Protein AF-A0A4D6MMF0-F1 (afdb_monomer_lite)

Organism: Vigna unguiculata (NCBI:txid3917)

Foldseek 3Di:
DPVVVLVVLVVVVVVVVVVVDPVPVVVVVNCVVNVVVVVVVVVVVVVVVVVVVVVVVVVVVVVVVVVVVVVVVVVVVVVVVVVVVVPDDDDDDDDDDD

Secondary structure (DSSP, 8-state):
--HHHHHHHHHHHHHHHHTT---HHHHHHHHHHHHHHHHHHHHHHHHHHHHHHHHHHHHHHHHHHHHHHHHHHHHHHHHHHHHHHTT-----------

Structure (mmCIF, N/CA/C/O backbone):
data_AF-A0A4D6MMF0-F1
#
_entry.id   AF-A0A4D6MMF0-F1
#
loop_
_atom_site.group_PDB
_atom_site.id
_atom_site.type_symbol
_atom_site.label_atom_id
_atom_site.label_alt_id
_atom_site.label_comp_id
_atom_site.label_asym_id
_atom_site.label_entity_id
_atom_site.label_seq_id
_atom_site.pdbx_PDB_ins_code
_atom_site.Cartn_x
_atom_site.Cartn_y
_atom_site.Cartn_z
_atom_site.occupancy
_atom_site.B_iso_or_equiv
_atom_site.auth_seq_id
_atom_site.auth_comp_id
_atom_site.auth_asym_id
_atom_site.auth_atom_id
_atom_site.pdbx_PDB_model_num
ATOM 1 N N . MET A 1 1 ? -1.439 -3.595 17.412 1.00 57.19 1 MET A N 1
ATOM 2 C CA . MET A 1 1 ? -2.696 -3.359 18.143 1.00 57.19 1 MET A CA 1
ATOM 3 C C . MET A 1 1 ? -3.443 -4.666 18.125 1.00 57.19 1 MET A C 1
ATOM 5 O O . MET A 1 1 ? -3.338 -5.365 17.125 1.00 57.19 1 MET A O 1
ATOM 9 N N . ASP A 1 2 ? -4.058 -5.021 19.241 1.00 77.25 2 ASP A N 1
ATOM 10 C CA . ASP A 1 2 ? -4.774 -6.282 19.383 1.00 77.25 2 ASP A CA 1
ATOM 11 C C . ASP A 1 2 ? -6.181 -6.098 18.804 1.00 77.25 2 ASP A C 1
ATOM 13 O O . ASP A 1 2 ? -6.984 -5.336 19.346 1.00 77.25 2 ASP A O 1
ATOM 17 N N . ASP A 1 3 ? -6.426 -6.683 17.630 1.00 73.25 3 ASP A N 1
ATOM 18 C CA . ASP A 1 3 ? -7.699 -6.536 16.914 1.00 73.25 3 ASP A CA 1
ATOM 19 C C . ASP A 1 3 ? -8.866 -7.084 17.748 1.00 73.25 3 ASP A C 1
ATOM 21 O O . ASP A 1 3 ? -9.946 -6.493 17.750 1.00 73.25 3 ASP A O 1
ATOM 25 N N . GLU A 1 4 ? -8.594 -8.133 18.527 1.00 80.56 4 GLU A N 1
ATOM 26 C CA . GLU A 1 4 ? -9.517 -8.787 19.454 1.00 80.56 4 GLU A CA 1
ATOM 27 C C . GLU A 1 4 ? -9.933 -7.855 20.604 1.00 80.56 4 GLU A C 1
ATOM 29 O O . GLU A 1 4 ? -11.120 -7.744 20.910 1.00 80.56 4 GLU A O 1
ATOM 34 N N . ALA A 1 5 ? -9.005 -7.072 21.167 1.00 80.31 5 ALA A N 1
ATOM 35 C CA . ALA A 1 5 ? -9.336 -6.042 22.153 1.00 80.31 5 ALA A CA 1
ATOM 36 C C . ALA A 1 5 ? -10.258 -4.935 21.602 1.00 80.31 5 ALA A C 1
ATOM 38 O O . ALA A 1 5 ? -11.113 -4.436 22.333 1.00 80.31 5 ALA A O 1
ATOM 39 N N . CYS A 1 6 ? -10.113 -4.544 20.328 1.00 80.31 6 CYS A N 1
ATOM 40 C CA . CYS A 1 6 ? -11.002 -3.549 19.711 1.00 80.31 6 CYS A CA 1
ATOM 41 C C . CYS A 1 6 ? -12.402 -4.116 19.441 1.00 80.31 6 CYS A C 1
ATOM 43 O O . CYS A 1 6 ? -13.388 -3.406 19.625 1.00 80.31 6 CYS A O 1
ATOM 45 N N . ASP A 1 7 ? -12.492 -5.384 19.036 1.00 84.00 7 ASP A N 1
ATOM 46 C CA . ASP A 1 7 ? -13.771 -6.053 18.785 1.00 84.00 7 ASP A CA 1
ATOM 47 C C . ASP A 1 7 ? -14.526 -6.293 20.105 1.00 84.00 7 ASP A C 1
ATOM 49 O O . ASP A 1 7 ? -15.727 -6.035 20.199 1.00 84.00 7 ASP A O 1
ATOM 53 N N . HIS A 1 8 ? -13.80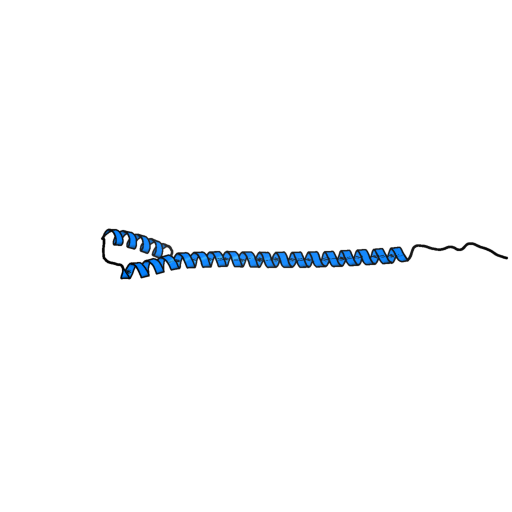9 -6.670 21.169 1.00 85.69 8 HIS A N 1
ATOM 54 C CA . HIS A 1 8 ? -14.364 -6.733 22.521 1.00 85.69 8 HIS A CA 1
ATOM 55 C C . HIS A 1 8 ? -14.835 -5.370 23.031 1.00 85.69 8 HIS A C 1
ATOM 57 O O . HIS A 1 8 ? -15.906 -5.287 23.631 1.00 85.69 8 HIS A O 1
ATOM 63 N N . LEU A 1 9 ? -14.072 -4.301 22.777 1.00 86.38 9 LEU A N 1
ATOM 64 C CA . LEU A 1 9 ? -14.464 -2.941 23.147 1.00 86.38 9 LEU A CA 1
ATOM 65 C C . LEU A 1 9 ? -15.748 -2.509 22.427 1.00 86.38 9 LEU A C 1
ATOM 67 O O . LEU A 1 9 ? -16.611 -1.894 23.047 1.00 86.38 9 LEU A O 1
ATOM 71 N N . GLN A 1 10 ? -15.890 -2.851 21.145 1.00 84.94 10 GLN A N 1
ATOM 72 C CA . GLN A 1 10 ? -17.090 -2.547 20.370 1.00 84.94 10 GLN A CA 1
ATOM 73 C C . GLN A 1 10 ? -18.315 -3.303 20.906 1.00 84.94 10 GLN A C 1
ATOM 75 O O . GLN A 1 10 ? -19.354 -2.689 21.130 1.00 84.94 10 GLN A O 1
ATOM 80 N N . SER A 1 11 ? -18.169 -4.597 21.203 1.00 87.19 11 SER A N 1
ATOM 81 C CA . SER A 1 11 ? -19.251 -5.410 21.775 1.00 87.19 11 SER A CA 1
ATOM 82 C C . SER A 1 11 ? -19.696 -4.893 23.151 1.00 87.19 11 SER A C 1
ATOM 84 O O . SER A 1 11 ? -20.890 -4.783 23.416 1.00 87.19 11 SER A O 1
ATOM 86 N N . LEU A 1 12 ? -18.742 -4.509 24.009 1.00 86.81 12 LEU A N 1
ATOM 87 C CA . LEU A 1 12 ? -19.024 -3.889 25.308 1.00 86.81 12 LEU A CA 1
ATOM 88 C C . LEU A 1 12 ? -19.738 -2.543 25.161 1.00 86.81 12 LEU A C 1
ATOM 90 O O . LEU A 1 12 ? -20.650 -2.247 25.927 1.00 86.81 12 LEU A O 1
ATOM 94 N N . TRP A 1 13 ? -19.329 -1.725 24.191 1.00 86.81 13 TRP A N 1
ATOM 95 C CA . TRP A 1 13 ? -19.959 -0.433 23.942 1.00 86.81 13 TRP A CA 1
ATOM 96 C C . TRP A 1 13 ? -21.411 -0.582 23.476 1.00 86.81 13 TRP A C 1
ATOM 98 O O . TRP A 1 13 ? -22.280 0.136 23.967 1.00 86.81 13 TRP A O 1
ATOM 108 N N . ASP A 1 14 ? -21.689 -1.551 22.602 1.00 85.00 14 ASP A N 1
ATOM 109 C CA . ASP A 1 14 ? -23.046 -1.855 22.137 1.00 85.00 14 ASP A CA 1
ATOM 110 C C . ASP A 1 14 ? -23.942 -2.344 23.284 1.00 85.00 14 ASP A C 1
ATOM 112 O O . ASP A 1 14 ? -25.075 -1.880 23.419 1.00 85.00 14 ASP A O 1
ATOM 116 N N . GLU A 1 15 ? -23.430 -3.215 24.159 1.00 87.12 15 GLU A N 1
ATOM 117 C CA . GLU A 1 15 ? -24.148 -3.659 25.359 1.00 87.12 15 GLU A CA 1
ATOM 118 C C . GLU A 1 15 ? -24.455 -2.495 26.301 1.00 87.12 15 GLU A C 1
ATOM 120 O O . GLU A 1 15 ? -25.585 -2.337 26.757 1.00 87.12 15 GLU A O 1
ATOM 125 N N . VAL A 1 16 ? -23.465 -1.643 26.564 1.00 85.31 16 VAL A N 1
ATOM 126 C CA . VAL A 1 16 ? -23.603 -0.481 27.445 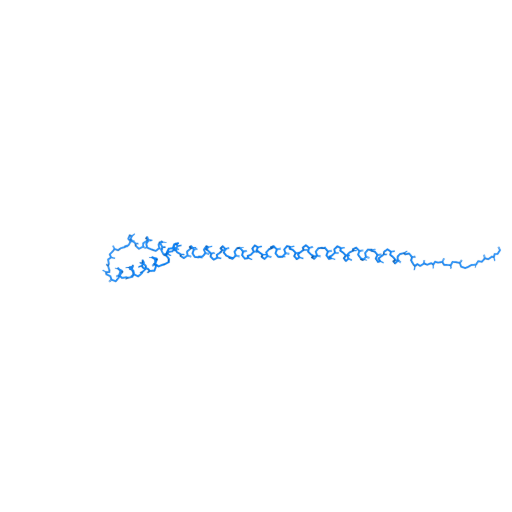1.00 85.31 16 VAL A CA 1
ATOM 127 C C . VAL A 1 16 ? -24.605 0.539 26.888 1.00 85.31 16 VAL A C 1
ATOM 129 O O . VAL A 1 16 ? -25.357 1.138 27.660 1.00 85.31 16 VAL A O 1
ATOM 132 N N . LYS A 1 17 ? -24.689 0.687 25.561 1.00 79.81 17 LYS A N 1
ATOM 133 C CA . LYS A 1 17 ? -25.644 1.581 24.889 1.00 79.81 17 LYS A CA 1
ATOM 134 C C . LYS A 1 17 ? -27.100 1.127 25.050 1.00 79.81 17 LYS A C 1
ATOM 136 O O . LYS A 1 17 ? -27.992 1.970 25.096 1.00 79.81 17 LYS A O 1
ATOM 141 N N . ILE A 1 18 ? -27.350 -0.179 25.201 1.00 82.94 18 ILE A N 1
ATOM 142 C CA . ILE A 1 18 ? -28.693 -0.737 25.464 1.00 82.94 18 ILE A CA 1
ATOM 143 C C . ILE A 1 18 ? -29.233 -0.282 26.825 1.00 82.94 18 ILE A C 1
ATOM 145 O O . ILE A 1 18 ? -30.442 -0.149 26.997 1.00 82.94 18 ILE A O 1
ATOM 149 N N . PHE A 1 19 ? -28.351 -0.027 27.791 1.00 80.31 19 PHE A N 1
ATOM 150 C CA . PHE A 1 19 ? -28.749 0.386 29.134 1.00 80.31 19 PHE A CA 1
ATOM 151 C C . PHE A 1 19 ? -29.082 1.886 29.252 1.00 80.31 19 PHE A C 1
ATOM 153 O O . PHE A 1 19 ? -29.368 2.337 30.358 1.00 80.31 19 PHE A O 1
ATOM 160 N N . GLU A 1 20 ? -29.067 2.644 28.143 1.00 76.12 20 GLU A N 1
ATOM 161 C CA . GLU A 1 20 ? -29.404 4.081 28.075 1.00 76.12 20 GLU A CA 1
ATOM 162 C C . GLU A 1 20 ? -28.680 4.944 29.128 1.00 76.12 20 GLU A C 1
ATOM 164 O O . GLU A 1 20 ? -29.206 5.944 29.620 1.00 76.12 20 GLU A O 1
ATOM 169 N N . PHE A 1 21 ? -27.450 4.572 29.491 1.00 77.88 21 PHE A N 1
ATOM 170 C CA . PHE A 1 21 ? -26.627 5.426 30.338 1.00 77.88 21 PHE A CA 1
ATOM 171 C C . PHE A 1 21 ? -26.187 6.669 29.567 1.00 77.88 21 PHE A C 1
ATOM 173 O O . PHE A 1 21 ? -25.778 6.585 28.409 1.00 77.88 21 PHE A O 1
ATOM 180 N N . ASP A 1 22 ? -26.208 7.812 30.249 1.00 75.88 22 ASP A N 1
ATOM 181 C CA . ASP A 1 22 ? -25.674 9.064 29.724 1.00 75.88 22 ASP A CA 1
ATOM 182 C C . ASP A 1 22 ? -24.134 9.001 29.719 1.00 75.88 22 ASP A C 1
ATOM 184 O O . ASP A 1 22 ? -23.460 9.236 30.729 1.00 75.88 22 ASP A O 1
ATOM 188 N N . LEU A 1 23 ? -23.582 8.544 28.594 1.00 80.12 23 LEU A N 1
ATOM 189 C CA . LEU A 1 23 ? -22.161 8.238 28.394 1.00 80.12 23 LEU A CA 1
ATOM 190 C C . LEU A 1 23 ? -21.542 9.061 27.263 1.00 80.12 23 LEU A C 1
ATOM 192 O O . LEU A 1 23 ? -20.542 8.650 26.670 1.00 80.12 23 LEU A O 1
ATOM 196 N N . ASP A 1 24 ? -22.077 10.254 27.013 1.00 80.12 24 ASP A N 1
ATOM 197 C CA . ASP A 1 24 ? -21.591 11.187 25.990 1.00 80.12 24 ASP A CA 1
ATOM 198 C C . ASP A 1 24 ? -20.080 11.475 26.111 1.00 80.12 24 ASP A C 1
ATOM 200 O O . ASP A 1 24 ? -19.374 11.652 25.115 1.00 80.12 24 ASP A O 1
ATOM 204 N N . TRP A 1 25 ? -19.549 11.472 27.341 1.00 81.00 25 TRP A N 1
ATOM 205 C CA . TRP A 1 25 ? -18.121 11.676 27.611 1.00 81.00 25 TRP A CA 1
ATOM 206 C C . TRP A 1 25 ? -17.245 10.488 27.189 1.00 81.00 25 TRP A C 1
ATOM 208 O O . TRP A 1 25 ? -16.095 10.690 26.814 1.00 81.00 25 TRP A O 1
ATOM 218 N N . LEU A 1 26 ? -17.778 9.264 27.231 1.00 83.00 26 LEU A N 1
ATOM 219 C CA . LEU A 1 26 ? -17.058 8.033 26.901 1.00 83.00 26 LEU A CA 1
ATOM 220 C C . LEU A 1 26 ? -17.216 7.665 25.417 1.00 83.00 26 LEU A C 1
ATOM 222 O O . LEU A 1 26 ? -16.318 7.058 24.834 1.00 83.00 26 LEU A O 1
ATOM 226 N N . GLU A 1 27 ? -18.311 8.090 24.777 1.00 79.69 27 GLU A N 1
ATOM 227 C CA . GLU A 1 27 ? -18.564 7.849 23.350 1.00 79.69 27 GLU A CA 1
ATOM 228 C C . GLU A 1 27 ? -17.458 8.431 22.463 1.00 79.69 27 GLU A C 1
ATOM 230 O O . GLU A 1 27 ? -16.991 7.769 21.532 1.00 79.69 27 GLU A O 1
ATOM 235 N N . CYS A 1 28 ? -16.988 9.641 22.784 1.00 77.00 28 CYS A N 1
ATOM 236 C CA . CYS A 1 28 ? -15.894 10.293 22.063 1.00 77.00 28 CYS A CA 1
ATOM 237 C C . CYS A 1 28 ? -14.602 9.461 22.089 1.00 77.00 28 CYS A C 1
ATOM 239 O O . CYS A 1 28 ? -13.952 9.286 21.053 1.00 77.00 28 CYS A O 1
ATOM 241 N N . ASP A 1 29 ? -14.241 8.926 23.256 1.00 81.00 29 ASP A N 1
ATOM 242 C CA . ASP A 1 29 ? -13.008 8.159 23.440 1.00 81.00 29 ASP A CA 1
ATOM 243 C C . ASP A 1 29 ? -13.093 6.776 22.780 1.00 81.00 29 ASP A C 1
ATOM 245 O O . ASP A 1 29 ? -12.135 6.331 22.140 1.00 81.00 29 ASP A O 1
ATOM 249 N N . VAL A 1 30 ? -14.254 6.115 22.855 1.00 81.44 30 VAL A N 1
ATOM 250 C CA . VAL A 1 30 ? -14.493 4.820 22.196 1.00 81.44 30 VAL A CA 1
ATOM 251 C C . VAL A 1 30 ? -14.466 4.969 20.674 1.00 81.44 30 VAL A C 1
ATOM 253 O O . VAL A 1 30 ? -13.795 4.195 19.987 1.00 81.44 30 VAL A O 1
ATOM 256 N N . ALA A 1 31 ? -15.112 6.004 20.131 1.00 74.81 31 ALA A N 1
ATOM 257 C CA . ALA A 1 31 ? -15.075 6.298 18.701 1.00 74.81 31 ALA A CA 1
ATOM 258 C C . ALA A 1 31 ? -13.651 6.613 18.216 1.00 74.81 31 ALA A C 1
ATOM 260 O O . ALA A 1 31 ? -13.251 6.184 17.131 1.00 74.81 31 ALA A O 1
ATOM 261 N N . PHE A 1 32 ? -12.859 7.324 19.023 1.00 79.88 32 PHE A N 1
ATOM 262 C CA . PHE A 1 32 ? -11.457 7.581 18.713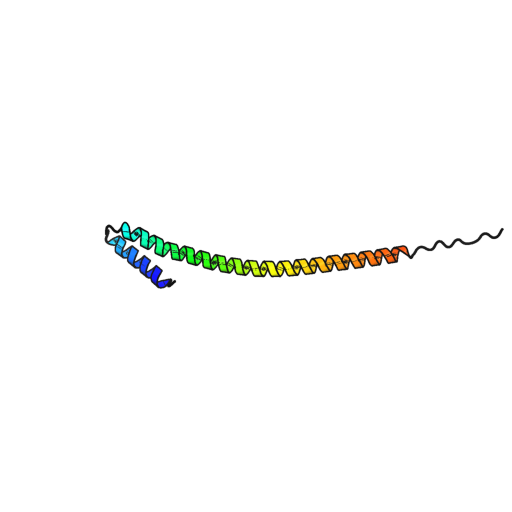 1.00 79.88 32 PHE A CA 1
ATOM 263 C C . PHE A 1 32 ? -10.635 6.287 18.705 1.00 79.88 32 PHE A C 1
ATOM 265 O O . PHE A 1 32 ? -9.929 6.031 17.729 1.00 79.88 32 PHE A O 1
ATOM 272 N N . ALA A 1 33 ? -10.752 5.447 19.736 1.00 79.38 33 ALA A N 1
ATOM 273 C CA . ALA A 1 33 ? -10.028 4.179 19.827 1.00 79.38 33 ALA A CA 1
ATOM 274 C C . ALA A 1 33 ? -10.342 3.248 18.641 1.00 79.38 33 ALA A C 1
ATOM 276 O O . ALA A 1 33 ? -9.427 2.723 17.999 1.00 79.38 33 ALA A O 1
ATOM 277 N N . LEU A 1 34 ? -11.623 3.120 18.281 1.00 76.25 34 LEU A N 1
ATOM 278 C CA . LEU A 1 34 ? -12.067 2.338 17.123 1.00 76.25 34 LEU A CA 1
ATOM 279 C C . LEU A 1 34 ? -11.614 2.966 15.793 1.00 76.25 34 LEU A C 1
ATOM 281 O O . LEU A 1 34 ? -11.139 2.269 14.896 1.00 76.25 34 LEU A O 1
ATOM 285 N N . GLY A 1 35 ? -11.678 4.293 15.662 1.00 74.75 35 GLY A N 1
ATOM 286 C CA . GLY A 1 35 ? -11.213 5.003 14.468 1.00 74.75 35 GLY A CA 1
ATOM 287 C C . GLY A 1 35 ? -9.695 4.924 14.260 1.00 74.75 35 GLY A C 1
ATOM 288 O O . GLY A 1 35 ? -9.210 4.925 13.124 1.00 74.75 35 GLY A O 1
ATOM 289 N N . VAL A 1 36 ? -8.917 4.820 15.341 1.00 75.00 36 VAL A N 1
ATOM 290 C CA . VAL A 1 36 ? -7.464 4.614 15.279 1.00 75.00 36 VAL A CA 1
ATOM 291 C C . VAL A 1 36 ? -7.125 3.235 14.695 1.00 75.00 36 VAL A C 1
ATOM 293 O O . VAL A 1 36 ? -6.187 3.163 13.896 1.00 75.00 36 VAL A O 1
ATOM 296 N N . LYS A 1 37 ? -7.909 2.178 14.972 1.00 70.69 37 LYS A N 1
ATOM 297 C CA . LYS A 1 37 ? -7.775 0.857 14.313 1.00 70.69 37 LYS A CA 1
ATOM 298 C C . LYS A 1 37 ? -7.919 0.978 12.796 1.00 70.69 37 LYS A C 1
ATOM 300 O O . LYS A 1 37 ? -7.053 0.520 12.050 1.00 70.69 37 LYS A O 1
ATOM 305 N N . GLU A 1 38 ? -8.973 1.647 12.328 1.00 75.44 38 GLU A N 1
ATOM 306 C CA . GLU A 1 38 ? -9.237 1.798 10.893 1.00 75.44 38 GLU A CA 1
ATOM 307 C C . GLU A 1 38 ? -8.106 2.566 10.188 1.00 75.44 38 GLU A C 1
ATOM 309 O O . GLU A 1 38 ? -7.628 2.169 9.121 1.00 75.44 38 GLU A O 1
ATOM 314 N N . LYS A 1 39 ? -7.623 3.651 10.805 1.00 76.56 39 LYS A N 1
ATOM 315 C CA . LYS A 1 39 ? -6.487 4.421 10.282 1.00 76.56 39 LYS A CA 1
ATOM 316 C C . LYS A 1 39 ? -5.196 3.603 10.282 1.00 76.56 39 LYS A C 1
ATOM 318 O O . LYS A 1 39 ? -4.468 3.646 9.294 1.00 76.56 39 LYS A O 1
ATOM 323 N N . ALA A 1 40 ? -4.922 2.832 11.332 1.00 74.50 40 ALA A N 1
ATOM 324 C CA . ALA A 1 40 ? -3.738 1.979 11.407 1.00 74.50 40 ALA A CA 1
ATOM 325 C C . ALA A 1 40 ? -3.744 0.888 10.321 1.00 74.50 40 ALA A C 1
ATOM 327 O O . ALA A 1 40 ? -2.727 0.675 9.658 1.00 74.50 40 ALA A O 1
ATOM 328 N N . ALA A 1 41 ? -4.895 0.256 10.072 1.00 77.56 41 ALA A N 1
ATOM 329 C CA . ALA A 1 41 ? -5.058 -0.721 8.997 1.00 77.56 41 ALA A CA 1
ATOM 330 C C . ALA A 1 41 ? -4.843 -0.091 7.608 1.00 77.56 41 ALA A C 1
ATOM 332 O O . ALA A 1 41 ? -4.110 -0.639 6.783 1.00 77.56 41 ALA A O 1
ATOM 333 N N . LYS A 1 42 ? -5.411 1.100 7.366 1.00 80.19 42 LYS A N 1
ATOM 334 C CA . LYS A 1 42 ? -5.192 1.863 6.124 1.00 80.19 42 LYS A CA 1
ATOM 335 C C . LYS A 1 42 ? -3.722 2.228 5.921 1.00 80.19 42 LYS A C 1
ATOM 337 O O . LYS A 1 42 ? -3.221 2.092 4.811 1.00 80.19 42 LYS A O 1
ATOM 342 N N . VAL A 1 43 ? -3.022 2.647 6.977 1.00 83.56 43 VAL A N 1
ATOM 343 C CA . VAL A 1 43 ? -1.585 2.966 6.923 1.00 83.56 43 VAL A CA 1
ATOM 344 C C . VAL A 1 43 ? -0.753 1.724 6.612 1.00 83.56 43 VAL A C 1
ATOM 346 O O . VAL A 1 43 ? 0.163 1.802 5.797 1.00 83.56 43 VAL A O 1
ATOM 349 N N . LYS A 1 44 ? -1.079 0.568 7.205 1.00 84.56 44 LYS A N 1
ATOM 350 C CA . LYS A 1 44 ? -0.387 -0.693 6.906 1.00 84.56 44 LYS A CA 1
ATOM 351 C C . LYS A 1 44 ? -0.552 -1.087 5.437 1.00 84.56 44 LYS A C 1
ATOM 353 O O . LYS A 1 44 ? 0.445 -1.359 4.777 1.00 84.56 44 LYS A O 1
ATOM 358 N N . LYS A 1 45 ? -1.779 -1.029 4.911 1.00 89.31 45 LYS A N 1
ATOM 359 C CA . LYS A 1 45 ? -2.049 -1.304 3.495 1.00 89.31 45 LYS A CA 1
ATOM 360 C C . LYS A 1 45 ? -1.327 -0.319 2.572 1.00 89.31 45 LYS A C 1
ATOM 362 O O . LYS A 1 45 ? -0.686 -0.732 1.618 1.00 89.31 45 LYS A O 1
ATOM 367 N N . ALA A 1 46 ? -1.375 0.975 2.889 1.00 89.31 46 ALA A N 1
ATOM 368 C CA . ALA A 1 46 ? -0.671 1.992 2.114 1.00 89.31 46 ALA A CA 1
ATOM 369 C C . ALA A 1 46 ? 0.847 1.757 2.101 1.00 89.31 46 ALA A C 1
ATOM 371 O O . ALA A 1 46 ? 1.492 2.002 1.088 1.00 89.31 46 ALA A O 1
ATOM 372 N N . LYS A 1 47 ? 1.420 1.255 3.201 1.00 91.94 47 LYS A N 1
ATOM 373 C CA . LYS A 1 47 ? 2.832 0.870 3.253 1.00 91.94 47 LYS A CA 1
ATOM 374 C C . LYS A 1 47 ? 3.135 -0.308 2.322 1.00 91.94 47 LYS A C 1
ATOM 376 O O . LYS A 1 47 ? 4.074 -0.218 1.545 1.00 91.94 47 LYS A O 1
ATOM 381 N N . GLU A 1 48 ? 2.317 -1.358 2.350 1.00 93.75 48 GLU A N 1
ATOM 382 C CA . GLU A 1 48 ? 2.449 -2.507 1.438 1.00 93.75 48 GLU A CA 1
ATOM 383 C C . GLU A 1 48 ? 2.323 -2.081 -0.039 1.00 93.75 48 GLU A C 1
ATOM 385 O O . GLU A 1 48 ? 3.090 -2.535 -0.890 1.00 93.75 48 GLU A O 1
ATOM 390 N N . ASP A 1 49 ? 1.405 -1.157 -0.342 1.00 94.62 49 ASP A N 1
ATOM 391 C CA . ASP A 1 49 ? 1.238 -0.590 -1.683 1.00 94.62 49 ASP A CA 1
ATOM 392 C C . ASP A 1 49 ? 2.476 0.220 -2.119 1.00 94.62 49 ASP A C 1
ATOM 394 O O . ASP A 1 49 ? 2.915 0.101 -3.266 1.00 94.62 49 ASP A O 1
ATOM 398 N N . VAL A 1 50 ? 3.062 1.020 -1.219 1.00 95.19 50 VAL A N 1
ATOM 399 C CA . VAL A 1 50 ? 4.298 1.783 -1.477 1.00 95.19 50 VAL A CA 1
ATOM 400 C C . VAL A 1 50 ? 5.479 0.850 -1.736 1.00 95.19 50 VAL A C 1
ATOM 402 O O . VAL A 1 50 ? 6.163 1.031 -2.743 1.00 95.19 50 VAL A O 1
ATOM 405 N N . ASP A 1 51 ? 5.670 -0.177 -0.906 1.00 95.56 51 ASP A N 1
ATOM 406 C CA . ASP A 1 51 ? 6.737 -1.171 -1.085 1.00 95.56 51 ASP A CA 1
ATOM 407 C C . ASP A 1 51 ? 6.591 -1.879 -2.453 1.00 95.56 51 ASP A C 1
ATOM 409 O O . ASP A 1 51 ? 7.557 -2.068 -3.198 1.00 95.56 51 ASP A O 1
ATOM 413 N N . GLY A 1 52 ? 5.355 -2.210 -2.847 1.00 95.81 52 GLY A N 1
ATOM 414 C CA . GLY A 1 52 ? 5.058 -2.793 -4.157 1.00 95.81 52 GLY A CA 1
ATOM 415 C C . GLY A 1 52 ? 5.313 -1.844 -5.336 1.00 95.81 52 GLY A C 1
ATOM 416 O O . GLY A 1 52 ? 5.723 -2.287 -6.415 1.00 95.81 52 GLY A O 1
ATOM 417 N N . LEU A 1 53 ? 5.077 -0.542 -5.162 1.00 95.25 53 LEU A N 1
ATOM 418 C CA . LEU A 1 53 ? 5.392 0.473 -6.170 1.00 95.25 53 LEU A CA 1
ATOM 419 C C . LEU A 1 53 ? 6.900 0.686 -6.316 1.00 95.25 53 LEU A C 1
ATOM 421 O O . LEU A 1 53 ? 7.371 0.845 -7.441 1.00 95.25 53 LEU A O 1
ATOM 425 N N . GLU A 1 54 ? 7.657 0.640 -5.223 1.00 94.56 54 GLU A N 1
ATOM 426 C CA . GLU A 1 54 ? 9.113 0.796 -5.248 1.00 94.56 54 GLU A CA 1
ATOM 427 C C . GLU A 1 54 ? 9.782 -0.319 -6.066 1.00 94.56 54 GLU A C 1
ATOM 429 O O . GLU A 1 54 ? 10.584 -0.039 -6.959 1.00 94.56 54 GLU A O 1
ATOM 434 N N . ILE A 1 55 ? 9.346 -1.572 -5.892 1.00 96.44 55 ILE A N 1
ATOM 435 C CA . ILE A 1 55 ? 9.815 -2.705 -6.710 1.00 96.44 55 ILE A CA 1
ATOM 436 C C . ILE A 1 55 ? 9.510 -2.485 -8.199 1.00 96.44 55 ILE 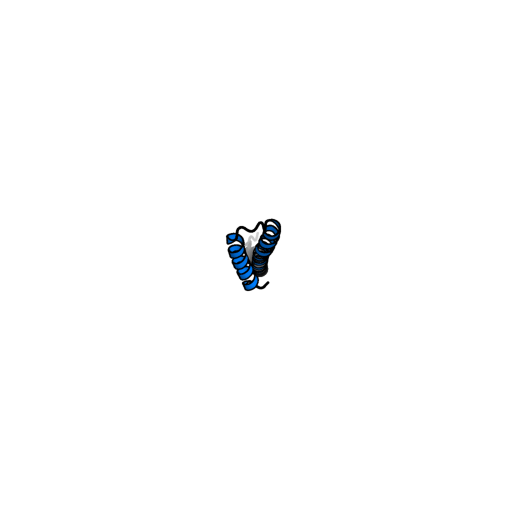A C 1
ATOM 438 O O . ILE A 1 55 ? 10.363 -2.721 -9.057 1.00 96.44 55 ILE A O 1
ATOM 442 N N . LYS A 1 56 ? 8.300 -2.015 -8.532 1.00 95.31 56 LYS A N 1
ATOM 443 C CA . LYS A 1 56 ? 7.920 -1.734 -9.928 1.00 95.31 56 LYS A CA 1
ATOM 444 C C . LYS A 1 56 ? 8.771 -0.625 -10.539 1.00 95.31 56 LYS A C 1
ATOM 446 O O . LYS A 1 56 ? 9.125 -0.723 -11.711 1.00 95.31 56 LYS A O 1
ATOM 451 N N . ILE A 1 57 ? 9.101 0.410 -9.766 1.00 96.44 57 ILE A N 1
ATOM 452 C CA . ILE A 1 57 ? 9.986 1.491 -10.212 1.00 96.44 57 ILE A CA 1
ATOM 453 C C . ILE A 1 57 ? 11.371 0.938 -10.545 1.00 96.44 57 ILE A C 1
ATOM 455 O O . ILE A 1 57 ? 11.911 1.276 -11.596 1.00 96.44 57 ILE A O 1
ATOM 459 N N . GLU A 1 58 ? 11.931 0.071 -9.702 1.00 95.81 58 GLU A N 1
ATOM 460 C CA . GLU A 1 58 ? 13.238 -0.534 -9.971 1.00 95.81 58 GLU A CA 1
ATOM 461 C C . GLU A 1 58 ? 13.220 -1.410 -11.230 1.00 95.81 58 GLU A C 1
ATOM 463 O O . GLU A 1 58 ? 14.101 -1.277 -12.079 1.00 95.81 58 GLU A O 1
ATOM 468 N N . ILE A 1 59 ? 12.173 -2.217 -11.433 1.00 95.75 59 ILE A N 1
ATOM 469 C CA . ILE A 1 59 ? 12.002 -2.985 -12.677 1.00 95.75 59 ILE A CA 1
ATOM 470 C C . ILE A 1 59 ? 11.956 -2.040 -13.883 1.00 95.75 59 ILE A C 1
ATOM 472 O O . ILE A 1 59 ? 12.757 -2.185 -14.806 1.00 95.75 59 ILE A O 1
ATOM 476 N N . LEU A 1 60 ? 11.087 -1.028 -13.860 1.00 95.69 60 LEU A N 1
ATOM 477 C CA . LEU A 1 60 ? 10.950 -0.082 -14.970 1.00 95.69 60 LEU A CA 1
ATOM 478 C C . LEU A 1 60 ? 12.254 0.669 -15.263 1.00 95.69 60 LEU A C 1
ATOM 480 O O . LEU A 1 60 ? 12.592 0.872 -16.428 1.00 95.69 60 LEU A O 1
ATOM 484 N N . LYS A 1 61 ? 13.028 1.040 -14.236 1.00 95.69 61 LYS A N 1
ATOM 485 C CA . LYS A 1 61 ? 14.363 1.624 -14.425 1.00 95.69 61 LYS A CA 1
ATOM 486 C C . LYS A 1 61 ? 15.279 0.673 -15.191 1.00 95.69 61 LYS A C 1
ATOM 488 O O . LYS A 1 61 ? 15.915 1.100 -16.151 1.00 95.69 61 LYS A O 1
ATOM 493 N N . THR A 1 62 ? 15.328 -0.607 -14.817 1.00 95.38 62 THR A N 1
ATOM 494 C CA . THR A 1 62 ? 16.169 -1.585 -15.531 1.00 95.38 62 THR A CA 1
ATOM 495 C C . THR A 1 62 ? 15.744 -1.767 -16.988 1.00 95.38 62 THR A C 1
ATOM 497 O O . THR A 1 62 ? 16.598 -1.862 -17.870 1.00 95.38 62 THR A O 1
ATOM 500 N N . GLU A 1 63 ? 14.439 -1.753 -17.267 1.00 95.31 63 GLU A N 1
ATOM 501 C CA . GLU A 1 63 ? 13.918 -1.852 -18.631 1.00 95.31 63 GLU A CA 1
ATOM 502 C C . GLU A 1 63 ? 14.263 -0.625 -19.476 1.00 95.31 63 GLU A C 1
ATOM 504 O O . GLU A 1 63 ? 14.658 -0.777 -20.633 1.00 95.31 63 GLU A O 1
ATOM 509 N N . VAL A 1 64 ? 14.173 0.575 -18.897 1.00 95.00 64 VAL A N 1
ATOM 510 C CA . VAL A 1 64 ? 14.585 1.822 -19.556 1.00 95.00 64 VAL A CA 1
ATOM 511 C C . VAL A 1 64 ? 16.077 1.799 -19.878 1.00 95.00 64 VAL A C 1
ATOM 513 O O . VAL A 1 64 ? 16.462 2.144 -20.994 1.00 95.00 64 VAL A O 1
ATOM 516 N N . GLU A 1 65 ? 16.923 1.365 -18.944 1.00 94.94 65 GLU A N 1
ATOM 517 C CA . GLU A 1 65 ? 18.366 1.263 -19.185 1.00 94.94 65 GLU A CA 1
ATOM 518 C C . GLU A 1 65 ? 18.705 0.231 -20.266 1.00 94.94 65 GLU A C 1
ATOM 520 O O . GLU A 1 65 ? 19.577 0.472 -21.103 1.00 94.94 65 GLU A O 1
ATOM 525 N N . ARG A 1 66 ? 17.986 -0.896 -20.312 1.00 94.56 66 ARG A N 1
ATOM 526 C CA . ARG A 1 66 ? 18.107 -1.869 -21.405 1.00 94.56 66 ARG A CA 1
ATOM 527 C C . ARG A 1 66 ? 17.724 -1.244 -22.750 1.00 94.56 66 ARG A C 1
ATOM 529 O O . ARG A 1 66 ? 18.524 -1.295 -23.677 1.00 94.56 66 ARG A O 1
ATOM 536 N N . ALA A 1 67 ? 16.561 -0.598 -22.835 1.00 93.06 67 ALA A N 1
ATOM 537 C CA . ALA A 1 67 ? 16.094 0.038 -24.068 1.00 93.06 67 ALA A CA 1
ATOM 538 C C . ALA A 1 67 ? 17.048 1.149 -24.548 1.00 93.06 67 ALA A C 1
ATOM 540 O O . ALA A 1 67 ? 17.276 1.307 -25.746 1.00 93.06 67 ALA A O 1
ATOM 541 N N . ARG A 1 68 ? 17.659 1.904 -23.623 1.00 93.06 68 ARG A N 1
ATOM 542 C CA . ARG A 1 68 ? 18.699 2.894 -23.952 1.00 93.06 68 ARG A CA 1
ATOM 543 C C . ARG A 1 68 ? 19.928 2.245 -24.584 1.00 93.06 68 ARG A C 1
ATOM 545 O O . ARG A 1 68 ? 20.439 2.780 -25.562 1.00 93.06 68 ARG A O 1
ATOM 552 N N . LYS A 1 69 ? 20.397 1.115 -24.045 1.00 93.12 69 LYS A N 1
ATOM 553 C CA . LYS A 1 69 ? 21.538 0.373 -24.608 1.00 93.12 69 LYS A CA 1
ATOM 554 C C . LYS A 1 69 ? 21.230 -0.165 -26.001 1.00 93.12 69 LYS A C 1
ATOM 556 O O . LYS A 1 69 ? 22.051 0.007 -26.893 1.00 93.12 69 LYS A O 1
ATOM 561 N N . GLU A 1 70 ? 20.047 -0.742 -26.193 1.00 93.06 70 GLU A N 1
ATOM 562 C CA . GLU A 1 70 ? 19.588 -1.230 -27.502 1.00 93.06 70 GLU A CA 1
ATOM 563 C C . GLU A 1 70 ? 19.518 -0.094 -28.536 1.00 93.06 70 GLU A C 1
ATOM 565 O O . GLU A 1 70 ? 19.971 -0.259 -29.664 1.00 93.06 70 GLU A O 1
ATOM 570 N N . LEU A 1 71 ? 19.030 1.091 -28.146 1.00 90.94 71 LEU A N 1
ATOM 571 C CA . LEU A 1 71 ? 19.017 2.271 -29.019 1.00 90.94 71 LEU A CA 1
ATOM 572 C C . LEU A 1 71 ? 20.441 2.681 -29.423 1.00 90.94 71 LEU A C 1
ATOM 574 O O . LEU A 1 71 ? 20.696 2.947 -30.595 1.00 90.94 71 LEU A O 1
ATOM 578 N N . VAL A 1 72 ? 21.375 2.740 -28.466 1.00 92.31 72 VAL A N 1
ATOM 579 C CA . VAL A 1 72 ? 22.774 3.098 -28.754 1.00 92.31 72 VAL A CA 1
ATOM 580 C C . VAL A 1 72 ? 23.401 2.098 -29.724 1.00 92.31 72 VAL A C 1
ATOM 582 O O . VAL A 1 72 ? 23.967 2.533 -30.721 1.00 92.31 72 VAL A O 1
ATOM 585 N N . GLN A 1 73 ? 23.222 0.795 -29.495 1.00 88.62 73 GLN A N 1
ATOM 586 C CA . GLN A 1 73 ? 23.720 -0.252 -30.395 1.00 88.62 73 GLN A CA 1
ATOM 587 C C . GLN A 1 73 ? 23.135 -0.120 -31.803 1.00 88.62 73 GLN A C 1
ATOM 589 O O . GLN A 1 73 ? 23.883 -0.049 -32.770 1.00 88.62 73 GLN A O 1
ATOM 594 N N . ALA A 1 74 ? 21.813 0.025 -31.928 1.00 87.69 74 ALA A N 1
ATOM 595 C CA . ALA A 1 74 ? 21.169 0.204 -33.229 1.00 87.69 74 ALA A CA 1
ATOM 596 C C . ALA A 1 74 ? 21.660 1.469 -33.959 1.00 87.69 74 ALA A C 1
ATOM 598 O O . ALA A 1 74 ? 21.740 1.502 -35.188 1.00 87.69 74 ALA A O 1
ATOM 599 N N . LYS A 1 75 ? 21.993 2.530 -33.213 1.00 84.00 75 LYS A N 1
ATOM 600 C CA . LYS A 1 75 ? 22.554 3.758 -33.781 1.00 84.00 75 LYS A CA 1
ATOM 601 C C . LYS A 1 75 ? 23.988 3.552 -34.277 1.00 84.00 75 LYS A C 1
ATOM 603 O O . LYS A 1 75 ? 24.308 4.038 -35.357 1.00 84.00 75 LYS A O 1
ATOM 608 N N . GLU A 1 76 ? 24.821 2.852 -33.510 1.00 83.06 76 GLU A N 1
ATOM 609 C CA . GLU A 1 76 ? 26.191 2.497 -33.902 1.00 83.06 76 GLU A CA 1
ATOM 610 C C . GLU A 1 76 ? 26.191 1.595 -35.146 1.00 83.06 76 GLU A C 1
ATOM 612 O O . GLU A 1 76 ? 26.873 1.908 -36.119 1.00 83.06 76 GLU A O 1
ATOM 617 N N . GLU A 1 77 ? 25.344 0.560 -35.172 1.00 76.12 77 GLU A N 1
ATOM 618 C CA . GLU A 1 77 ? 25.157 -0.323 -36.333 1.00 76.12 77 GLU A CA 1
ATOM 619 C C . GLU A 1 77 ? 24.752 0.465 -37.590 1.00 76.12 77 GLU A C 1
ATOM 621 O O . GLU A 1 77 ? 25.289 0.247 -38.680 1.00 76.12 77 GLU A O 1
ATOM 626 N N . PHE A 1 78 ? 23.829 1.423 -37.449 1.00 69.19 78 PHE A N 1
ATOM 627 C CA . PHE A 1 78 ? 23.391 2.274 -38.556 1.00 69.19 78 PHE A CA 1
ATOM 628 C C . PHE A 1 78 ? 24.505 3.204 -39.060 1.00 69.19 78 PHE A C 1
ATOM 630 O O . PHE A 1 78 ? 24.627 3.443 -40.266 1.00 69.19 78 PHE A O 1
ATOM 637 N N . GLU A 1 79 ? 25.326 3.742 -38.159 1.00 69.19 79 GLU A N 1
ATOM 638 C CA . GLU A 1 79 ? 26.448 4.613 -38.509 1.00 69.19 79 GLU A CA 1
ATOM 639 C C . GLU A 1 79 ? 27.570 3.839 -39.223 1.00 69.19 79 GLU A C 1
ATOM 641 O O . GLU A 1 79 ? 28.085 4.326 -40.234 1.00 69.19 79 GLU A O 1
ATOM 646 N N . GLU A 1 80 ? 27.865 2.609 -38.791 1.00 63.41 80 GLU A N 1
ATOM 647 C CA . GLU A 1 80 ? 28.809 1.693 -39.452 1.00 63.41 80 GLU A CA 1
ATOM 648 C C . GLU A 1 80 ? 28.362 1.358 -40.887 1.00 63.41 80 GLU A C 1
ATOM 650 O O . GLU A 1 80 ? 29.105 1.580 -41.847 1.00 63.41 80 GLU A O 1
ATOM 655 N N . HIS A 1 81 ? 27.097 0.962 -41.074 1.00 57.72 81 HIS A N 1
ATOM 656 C CA . HIS A 1 81 ? 26.546 0.649 -42.402 1.00 57.72 81 HIS A CA 1
ATOM 657 C C . HIS A 1 81 ? 26.531 1.869 -43.342 1.00 57.72 81 HIS A C 1
ATOM 659 O O . HIS A 1 81 ? 26.652 1.741 -44.564 1.00 57.72 81 HIS A O 1
ATOM 665 N N . THR A 1 82 ? 26.399 3.076 -42.785 1.00 60.25 82 THR A N 1
ATOM 666 C CA . THR A 1 82 ? 26.426 4.322 -43.560 1.00 60.25 82 THR A CA 1
ATOM 667 C C . THR A 1 82 ? 27.842 4.674 -44.034 1.00 60.25 82 THR A C 1
ATOM 669 O O . THR A 1 82 ? 27.997 5.278 -45.102 1.00 60.25 82 THR A O 1
ATOM 672 N N . GLN A 1 83 ? 28.883 4.308 -43.275 1.00 57.81 83 GLN A N 1
ATOM 673 C CA . GLN A 1 83 ? 30.278 4.504 -43.685 1.00 57.81 83 GLN A CA 1
ATOM 674 C C . GLN A 1 83 ? 30.699 3.513 -44.778 1.00 57.81 83 GLN A C 1
ATOM 676 O O . GLN A 1 83 ? 31.303 3.943 -45.764 1.00 57.81 83 GLN A O 1
ATOM 681 N N . ASP A 1 84 ? 30.291 2.246 -44.687 1.00 55.78 84 ASP A N 1
ATOM 682 C CA . ASP A 1 84 ? 30.589 1.235 -45.714 1.00 55.78 84 ASP A CA 1
ATOM 683 C C . ASP A 1 84 ? 29.938 1.553 -47.072 1.00 55.78 84 ASP A C 1
ATOM 685 O O . ASP A 1 84 ? 30.552 1.371 -48.127 1.00 55.78 84 ASP A O 1
ATOM 689 N N . HIS A 1 85 ? 28.739 2.149 -47.081 1.00 56.06 85 HIS A N 1
ATOM 690 C CA . HIS A 1 85 ? 28.098 2.609 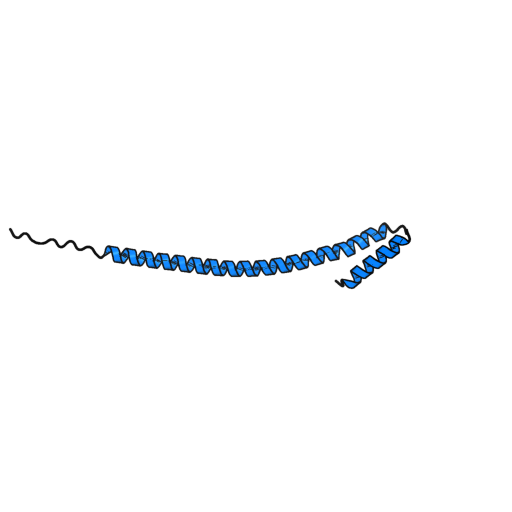-48.319 1.00 56.06 85 HIS A CA 1
ATOM 691 C C . HIS A 1 85 ? 28.860 3.768 -49.007 1.00 56.06 85 HIS A C 1
ATOM 693 O O . HIS A 1 85 ? 28.737 3.961 -50.219 1.00 56.06 85 HIS A O 1
ATOM 699 N N . LYS A 1 86 ? 29.670 4.560 -48.285 1.00 56.66 86 LYS A N 1
ATOM 700 C CA . LYS A 1 86 ? 30.406 5.705 -48.865 1.00 56.66 86 LYS A CA 1
ATOM 701 C C . LYS A 1 86 ? 31.703 5.331 -49.593 1.00 56.66 86 LYS A C 1
ATOM 703 O O . LYS A 1 86 ? 32.273 6.202 -50.248 1.00 56.66 86 LYS A O 1
ATOM 708 N N . LEU A 1 87 ? 32.156 4.077 -49.532 1.00 55.66 87 LEU A N 1
ATOM 709 C CA . LEU A 1 87 ? 33.423 3.645 -50.144 1.00 55.66 87 LEU A CA 1
ATOM 710 C C . LEU A 1 87 ? 33.261 2.826 -51.438 1.00 55.66 87 LEU A C 1
ATOM 712 O O . LEU A 1 87 ? 34.251 2.344 -51.986 1.00 55.66 87 LEU A O 1
ATOM 716 N N . GLY A 1 88 ? 32.041 2.701 -51.971 1.00 57.72 88 GLY A N 1
ATOM 717 C CA . GLY A 1 88 ? 31.732 1.766 -53.055 1.00 57.72 88 GLY A CA 1
ATOM 718 C C . GLY A 1 88 ? 31.059 2.353 -54.293 1.00 57.72 88 GLY A C 1
ATOM 719 O O . GLY A 1 88 ? 30.063 1.791 -54.720 1.00 57.72 88 GLY A O 1
ATOM 720 N N . TYR A 1 89 ? 31.585 3.418 -54.908 1.00 49.94 89 TYR A N 1
ATOM 721 C CA . TYR A 1 89 ? 31.324 3.692 -56.334 1.00 49.94 89 TYR A CA 1
ATOM 722 C C . TYR A 1 89 ? 32.576 4.239 -57.029 1.00 49.94 89 TYR A C 1
ATOM 724 O O . TYR A 1 89 ? 32.926 5.413 -56.918 1.00 49.94 89 TYR A O 1
ATOM 732 N N . GLY A 1 90 ? 33.258 3.348 -57.752 1.00 54.47 90 GLY A N 1
ATOM 733 C CA . GLY A 1 90 ? 34.350 3.676 -58.657 1.00 54.47 90 GLY A CA 1
ATOM 734 C C . GLY A 1 90 ? 33.849 4.388 -59.915 1.00 54.47 90 GLY A C 1
ATOM 735 O O . GLY A 1 90 ? 32.915 3.934 -60.572 1.00 54.47 90 GLY A O 1
ATOM 736 N N . GLY A 1 91 ? 34.514 5.485 -60.272 1.00 47.31 91 GLY A N 1
ATOM 737 C CA . GLY A 1 91 ? 34.474 6.069 -61.608 1.00 47.31 91 GLY A CA 1
ATOM 738 C C . GLY A 1 91 ? 35.732 5.670 -62.369 1.00 47.31 91 GLY A C 1
ATOM 739 O O . GLY A 1 91 ? 36.720 6.398 -62.354 1.00 47.31 91 GLY A O 1
ATOM 740 N N . SER A 1 92 ? 35.713 4.504 -63.016 1.00 53.59 92 SER A N 1
ATOM 741 C CA . SER A 1 92 ? 36.693 4.151 -64.045 1.00 53.59 92 SER A CA 1
ATOM 742 C C . SER A 1 92 ? 36.524 5.094 -65.237 1.00 53.59 92 SER A C 1
ATOM 744 O O . SER A 1 92 ? 35.593 4.934 -66.023 1.00 53.59 92 SER A O 1
ATOM 746 N N . THR A 1 93 ? 37.420 6.067 -65.409 1.00 43.41 93 THR A N 1
ATOM 747 C CA . THR A 1 93 ? 37.544 6.787 -66.681 1.00 43.41 93 THR A CA 1
ATOM 748 C C . THR A 1 93 ? 38.495 6.018 -67.596 1.00 43.41 93 THR A C 1
ATOM 750 O O . THR A 1 93 ? 39.712 5.993 -67.431 1.00 43.41 93 THR A O 1
ATOM 753 N N . CYS A 1 94 ? 37.890 5.321 -68.554 1.00 44.25 94 CYS A N 1
ATOM 754 C CA . CYS A 1 94 ? 38.548 4.660 -69.671 1.00 44.25 94 CYS A CA 1
ATOM 755 C C . CYS A 1 94 ? 38.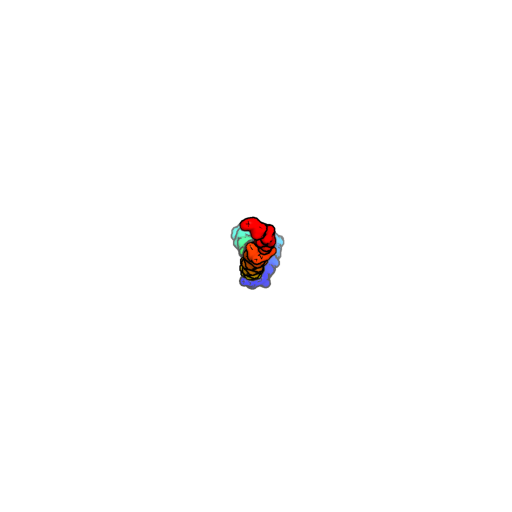916 5.706 -70.748 1.00 44.25 94 CYS A C 1
ATOM 757 O O . CYS A 1 94 ? 38.055 6.469 -71.175 1.00 44.25 94 CYS A O 1
ATOM 759 N N . THR A 1 95 ? 40.194 5.713 -71.153 1.00 46.19 95 THR A N 1
ATOM 760 C CA . THR A 1 95 ? 40.785 6.116 -72.454 1.00 46.19 95 THR A CA 1
ATOM 761 C C . THR A 1 95 ? 40.321 7.387 -73.186 1.00 46.19 95 THR A C 1
ATOM 763 O O . THR A 1 95 ? 39.229 7.423 -73.743 1.00 46.19 95 THR A O 1
ATOM 766 N N . PHE A 1 96 ? 41.273 8.293 -73.449 1.00 40.00 96 PHE A N 1
ATOM 767 C CA . PHE A 1 96 ? 41.560 8.730 -74.825 1.00 40.00 96 PHE A CA 1
ATOM 768 C C . PHE A 1 96 ? 43.041 9.133 -74.950 1.00 40.00 96 PHE A C 1
ATOM 770 O O . PHE A 1 96 ? 43.483 10.097 -74.330 1.00 40.00 96 PHE A O 1
ATOM 777 N N . ILE A 1 97 ? 43.812 8.351 -75.710 1.00 48.94 97 ILE A N 1
ATOM 778 C CA . ILE A 1 97 ? 45.117 8.760 -76.242 1.00 48.94 97 ILE A CA 1
ATOM 779 C C . ILE A 1 97 ? 44.808 9.656 -77.443 1.00 48.94 97 ILE A C 1
ATOM 781 O O . ILE A 1 97 ? 44.086 9.220 -78.339 1.00 48.94 97 ILE A O 1
ATOM 785 N N . SER A 1 98 ? 45.355 10.870 -77.467 1.00 55.00 98 SER A N 1
ATOM 786 C CA . SER A 1 98 ? 45.517 11.655 -78.693 1.00 55.00 98 SER A CA 1
ATOM 787 C C . SER A 1 98 ? 46.887 12.302 -78.729 1.00 55.00 98 SER A C 1
ATOM 789 O O . SER A 1 98 ? 47.437 12.577 -77.640 1.00 55.00 98 SER A O 1
#

pLDDT: mean 78.64, std 14.97, range [40.0, 96.44]

Radius of gyration: 37.64 Å; chains: 1; bounding box: 75×20×109 Å

Sequence (98 aa):
MDDEACDHLQSLWDEVKIFEFDLDWLECDVAFALGVKEKAAKVKKAKEDVDGLEIKIEILKTEVERARKELVQAKEEFEEHTQDHKLGYGGSTCTFIS